Protein AF-S8F1X1-F1 (afdb_monomer)

Organism: Fomitopsis schrenkii (NCBI:txid2126942)

Foldseek 3Di:
DPPLPPPDDVVVQQVLLVLLVQCVVCLVVVVPVSNVVSLVVLLVVFDPDPVVVVVDPLSLALSLLSQCVSCVSVVVVNSNVRSLQSLLPHDPCSLQDWRAHPVRDTGHHDPVSSVVSPVVNVVVVVD

Mean predicted aligned error: 6.81 Å

Structure (mmCIF, N/CA/C/O backbone):
data_AF-S8F1X1-F1
#
_entry.id   AF-S8F1X1-F1
#
loop_
_atom_site.group_PDB
_atom_site.id
_atom_site.type_symbol
_atom_site.label_atom_id
_atom_site.label_alt_id
_atom_site.label_comp_id
_atom_site.label_asym_id
_atom_site.label_entity_id
_atom_site.label_seq_id
_atom_site.pdbx_PDB_ins_code
_atom_site.Cartn_x
_atom_site.Cartn_y
_atom_site.Cartn_z
_atom_site.occupancy
_atom_site.B_iso_or_equiv
_atom_site.auth_seq_id
_atom_site.auth_comp_id
_atom_site.auth_asym_id
_atom_site.auth_atom_id
_atom_site.pdbx_PDB_model_num
ATOM 1 N N . LEU A 1 1 ? 23.943 -7.032 -15.094 1.00 37.34 1 LEU A N 1
ATOM 2 C CA . LEU A 1 1 ? 22.865 -7.663 -14.291 1.00 37.34 1 LEU A CA 1
ATOM 3 C C . LEU A 1 1 ? 23.137 -7.634 -12.772 1.00 37.34 1 LEU A C 1
ATOM 5 O O . LEU A 1 1 ? 22.577 -8.448 -12.061 1.00 37.34 1 LEU A O 1
ATOM 9 N N . TYR A 1 2 ? 23.931 -6.685 -12.244 1.00 30.30 2 TYR A N 1
ATOM 10 C CA . TYR A 1 2 ? 24.326 -6.669 -10.817 1.00 30.30 2 TYR A CA 1
ATOM 11 C C . TYR A 1 2 ? 24.214 -5.292 -10.127 1.00 30.30 2 TYR A C 1
ATOM 13 O O . TYR A 1 2 ? 24.746 -5.107 -9.042 1.00 30.30 2 TYR A O 1
ATOM 21 N N . ALA A 1 3 ? 23.519 -4.317 -10.727 1.00 28.48 3 ALA A N 1
ATOM 22 C CA . ALA A 1 3 ? 23.522 -2.923 -10.253 1.00 28.48 3 ALA A CA 1
ATOM 23 C C . ALA A 1 3 ? 22.160 -2.394 -9.750 1.00 28.48 3 ALA A C 1
ATOM 25 O O . ALA A 1 3 ? 22.011 -1.192 -9.576 1.00 28.48 3 ALA A O 1
ATOM 26 N N . LEU A 1 4 ? 21.169 -3.264 -9.510 1.00 34.66 4 LEU A N 1
ATOM 27 C CA . LEU A 1 4 ? 19.846 -2.870 -8.980 1.00 34.66 4 LEU A CA 1
ATOM 28 C C . LEU A 1 4 ? 19.609 -3.287 -7.515 1.00 34.66 4 LEU A C 1
ATOM 30 O O . LEU A 1 4 ? 18.525 -3.075 -6.993 1.00 34.66 4 LEU A O 1
ATOM 34 N N . TYR A 1 5 ? 20.612 -3.852 -6.834 1.00 37.19 5 TYR A N 1
ATOM 35 C CA . TYR A 1 5 ? 20.458 -4.434 -5.489 1.00 37.19 5 TYR A CA 1
ATOM 36 C C . TYR A 1 5 ? 21.030 -3.580 -4.340 1.00 37.19 5 TYR A C 1
ATOM 38 O O . TYR A 1 5 ? 21.184 -4.079 -3.232 1.00 37.19 5 TYR A O 1
ATOM 46 N N . HIS A 1 6 ? 21.395 -2.314 -4.571 1.00 33.78 6 HIS A N 1
ATOM 47 C CA . HIS A 1 6 ? 22.122 -1.492 -3.583 1.00 33.78 6 HIS A CA 1
ATOM 48 C C . HIS A 1 6 ? 21.308 -0.378 -2.903 1.00 33.78 6 HIS A C 1
ATOM 50 O O . HIS A 1 6 ? 21.867 0.618 -2.457 1.00 33.78 6 HIS A O 1
ATOM 56 N N . SER A 1 7 ? 19.997 -0.560 -2.738 1.00 36.69 7 SER A N 1
ATOM 57 C CA . SER A 1 7 ? 19.208 0.290 -1.827 1.00 36.69 7 SER A CA 1
ATOM 58 C C . SER A 1 7 ? 18.040 -0.438 -1.156 1.00 36.69 7 SER A C 1
ATOM 60 O O . SER A 1 7 ? 17.082 0.202 -0.734 1.00 36.69 7 SER A O 1
ATOM 62 N N . TYR A 1 8 ? 18.077 -1.770 -1.114 1.00 41.19 8 TYR A N 1
ATOM 63 C CA . TYR A 1 8 ? 17.041 -2.576 -0.481 1.00 41.19 8 TYR A CA 1
ATOM 64 C C . TYR A 1 8 ? 17.496 -2.932 0.936 1.00 41.19 8 TYR A C 1
ATOM 66 O O . TYR A 1 8 ? 18.446 -3.699 1.087 1.00 41.19 8 TYR A O 1
ATOM 74 N N . ASP A 1 9 ? 16.857 -2.342 1.950 1.00 48.53 9 ASP A N 1
ATOM 75 C CA . ASP A 1 9 ? 16.992 -2.762 3.347 1.00 48.53 9 ASP A CA 1
ATOM 76 C C . ASP A 1 9 ? 15.877 -3.778 3.667 1.00 48.53 9 ASP A C 1
ATOM 78 O O . ASP A 1 9 ? 14.709 -3.392 3.775 1.00 48.53 9 ASP A O 1
ATOM 82 N N . PRO A 1 10 ? 16.201 -5.073 3.833 1.00 43.38 10 PRO A N 1
ATOM 83 C CA . PRO A 1 10 ? 15.218 -6.093 4.193 1.00 43.38 10 PRO A CA 1
ATOM 84 C C . PRO A 1 10 ? 14.508 -5.822 5.532 1.00 43.38 10 PRO A C 1
ATOM 86 O O . PRO A 1 10 ? 13.404 -6.322 5.752 1.00 43.38 10 PRO A O 1
ATOM 89 N N . GLY A 1 11 ? 15.111 -5.048 6.446 1.00 54.31 11 GLY A N 1
ATOM 90 C CA . GLY A 1 11 ? 14.502 -4.709 7.740 1.00 54.31 11 GLY A CA 1
ATOM 91 C C . GLY A 1 11 ? 13.277 -3.799 7.612 1.00 54.31 11 GLY A C 1
ATOM 92 O O . GLY A 1 11 ? 12.342 -3.863 8.419 1.00 54.31 11 GLY A O 1
ATOM 93 N N . ASP A 1 12 ? 13.250 -2.998 6.556 1.00 64.44 12 ASP A N 1
ATOM 94 C CA . ASP A 1 12 ? 12.153 -2.095 6.242 1.00 64.44 12 ASP A CA 1
ATOM 95 C C . ASP A 1 12 ? 10.966 -2.870 5.615 1.00 64.44 12 ASP A C 1
ATOM 97 O O . ASP A 1 12 ? 9.801 -2.566 5.880 1.00 64.44 12 ASP A O 1
ATOM 101 N N . ASP A 1 13 ? 11.234 -3.973 4.898 1.00 66.62 13 ASP A N 1
ATOM 102 C CA . ASP A 1 13 ? 10.199 -4.851 4.322 1.00 66.62 13 ASP A CA 1
ATOM 103 C C . ASP A 1 13 ? 9.423 -5.602 5.406 1.00 66.62 13 ASP A C 1
ATOM 105 O O . ASP A 1 13 ? 8.194 -5.610 5.401 1.00 66.62 13 ASP A O 1
ATOM 109 N N . VAL A 1 14 ? 10.124 -6.161 6.397 1.00 72.56 14 VAL A N 1
ATOM 110 C CA . VAL A 1 14 ? 9.477 -6.834 7.536 1.00 72.56 14 VAL A CA 1
ATOM 111 C C . VAL A 1 14 ? 8.605 -5.853 8.325 1.00 72.56 14 VAL A C 1
ATOM 113 O O . VAL A 1 14 ? 7.527 -6.212 8.806 1.00 72.56 14 VAL A O 1
ATOM 116 N N . THR A 1 15 ? 9.047 -4.603 8.466 1.00 81.12 15 THR A N 1
ATOM 117 C CA . THR A 1 15 ? 8.278 -3.561 9.159 1.00 81.12 15 THR A CA 1
ATOM 118 C C . THR A 1 15 ? 7.015 -3.197 8.379 1.00 81.12 15 THR A C 1
ATOM 120 O O . THR A 1 15 ? 5.934 -3.116 8.971 1.00 81.12 15 THR A O 1
ATOM 123 N N . HIS A 1 16 ? 7.118 -3.064 7.056 1.00 86.25 16 HIS A N 1
ATOM 124 C CA . HIS A 1 16 ? 5.959 -2.837 6.201 1.00 86.25 16 HIS A CA 1
ATOM 125 C C . HIS A 1 16 ? 4.985 -4.022 6.217 1.00 86.25 16 HIS A C 1
ATOM 127 O O . HIS A 1 16 ? 3.773 -3.818 6.330 1.00 86.25 16 HIS A O 1
ATOM 133 N N . ASP A 1 17 ? 5.467 -5.260 6.139 1.00 89.50 17 ASP A N 1
ATOM 134 C CA . ASP A 1 17 ? 4.606 -6.444 6.191 1.00 89.50 17 ASP A CA 1
ATOM 135 C C . ASP A 1 17 ? 3.801 -6.476 7.491 1.00 89.50 17 ASP A C 1
ATOM 137 O O . ASP A 1 17 ? 2.584 -6.667 7.476 1.00 89.50 17 ASP A O 1
ATOM 141 N N . ARG A 1 18 ? 4.441 -6.170 8.627 1.00 91.31 18 ARG A N 1
ATOM 142 C CA . ARG A 1 18 ? 3.748 -6.052 9.919 1.00 91.31 18 ARG A CA 1
ATOM 143 C C . ARG A 1 18 ? 2.648 -4.993 9.888 1.00 91.31 18 ARG A C 1
ATOM 145 O O . ARG A 1 18 ? 1.571 -5.241 10.433 1.00 91.31 18 ARG A O 1
ATOM 152 N N . LEU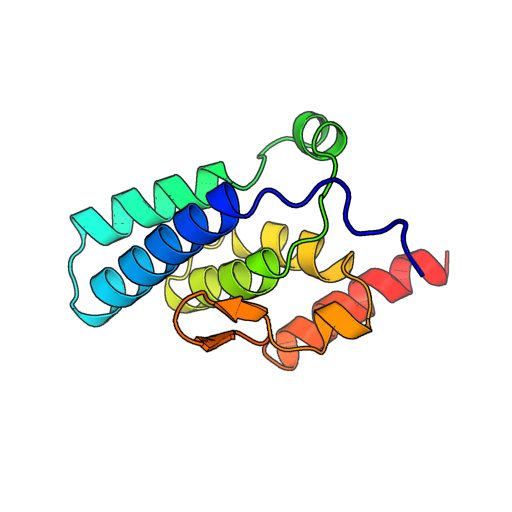 A 1 19 ? 2.886 -3.847 9.247 1.00 92.62 19 LEU A N 1
ATOM 153 C CA . LEU A 1 19 ? 1.869 -2.810 9.066 1.00 92.62 19 LEU A CA 1
ATOM 154 C C . LEU A 1 19 ? 0.706 -3.303 8.187 1.00 92.62 19 LEU A C 1
ATOM 156 O O . LEU A 1 19 ? -0.453 -3.163 8.579 1.00 92.62 19 LEU A O 1
ATOM 160 N N . SER A 1 20 ? 1.003 -3.950 7.055 1.00 94.19 20 SER A N 1
ATOM 161 C CA . SER A 1 20 ? 0.005 -4.546 6.153 1.00 94.19 20 SER A CA 1
ATOM 162 C C . SER A 1 20 ? -0.873 -5.568 6.880 1.00 94.19 20 SER A C 1
ATOM 164 O O . SER A 1 20 ? -2.105 -5.477 6.845 1.00 94.19 20 SER A O 1
ATOM 166 N N . TYR A 1 21 ? -0.264 -6.496 7.624 1.00 95.06 21 TYR A N 1
ATOM 167 C CA . TYR A 1 21 ? -0.996 -7.489 8.410 1.00 95.06 21 TYR A CA 1
ATOM 168 C C . TYR A 1 21 ? -1.858 -6.840 9.490 1.00 95.06 21 TYR A C 1
ATOM 170 O O . TYR A 1 21 ? -3.020 -7.221 9.653 1.00 95.06 21 TYR A O 1
ATOM 178 N N . ARG A 1 22 ? -1.330 -5.834 10.198 1.00 95.69 22 ARG A N 1
ATOM 179 C CA . ARG A 1 22 ? -2.076 -5.097 11.225 1.00 95.69 22 ARG A CA 1
ATOM 180 C C . ARG A 1 22 ? -3.321 -4.432 10.630 1.00 95.69 22 ARG A C 1
ATOM 182 O O . ARG A 1 22 ? -4.400 -4.578 11.203 1.00 95.69 22 ARG A O 1
ATOM 189 N N . ILE A 1 23 ? -3.205 -3.790 9.464 1.00 96.69 23 ILE A N 1
ATOM 190 C CA . ILE A 1 23 ? -4.340 -3.178 8.752 1.00 96.69 23 ILE A CA 1
ATOM 191 C C . ILE A 1 23 ? -5.364 -4.241 8.347 1.00 96.69 23 ILE A C 1
ATOM 193 O O . ILE A 1 23 ? -6.545 -4.110 8.669 1.00 96.69 23 ILE A O 1
ATOM 197 N N . ARG A 1 24 ? -4.927 -5.313 7.676 1.00 96.56 24 ARG A N 1
ATOM 198 C CA . ARG A 1 24 ? -5.821 -6.372 7.175 1.00 96.56 24 ARG A CA 1
ATOM 199 C C . ARG A 1 24 ? -6.579 -7.066 8.305 1.00 96.56 24 ARG A C 1
ATOM 201 O O . ARG A 1 24 ? -7.781 -7.288 8.176 1.00 96.56 24 ARG A O 1
ATOM 208 N N . LEU A 1 25 ? -5.906 -7.379 9.414 1.00 97.31 25 LEU A N 1
ATOM 209 C CA . LEU A 1 25 ? -6.528 -7.996 10.589 1.00 97.31 25 LEU A CA 1
ATOM 210 C C . LEU A 1 25 ? -7.506 -7.037 11.273 1.00 97.31 25 LEU A C 1
ATOM 212 O O . LEU A 1 25 ? -8.650 -7.416 11.519 1.00 97.31 25 LEU A O 1
ATOM 216 N N . ALA A 1 26 ? -7.091 -5.795 11.537 1.00 97.88 26 ALA A N 1
ATOM 217 C CA . ALA A 1 26 ? -7.945 -4.810 12.192 1.00 97.88 26 ALA A CA 1
ATOM 218 C C . ALA A 1 26 ? -9.197 -4.496 11.358 1.00 97.88 26 ALA A C 1
ATOM 220 O O . ALA A 1 26 ? -10.295 -4.447 11.907 1.00 97.88 26 ALA A O 1
ATOM 221 N N . HIS A 1 27 ? -9.054 -4.376 10.034 1.00 97.81 27 HIS A N 1
ATOM 222 C CA . HIS A 1 27 ? -10.176 -4.208 9.112 1.00 97.81 27 HIS A CA 1
ATOM 223 C C . HIS A 1 27 ? -11.100 -5.434 9.102 1.00 97.81 27 HIS A C 1
ATOM 225 O O . HIS A 1 27 ? -12.312 -5.295 9.243 1.00 97.81 27 HIS A O 1
ATOM 231 N N . LYS A 1 28 ? -10.541 -6.648 8.988 1.00 97.56 28 LYS A N 1
ATOM 232 C CA . LYS A 1 28 ? -11.321 -7.896 8.937 1.00 97.56 28 LYS A CA 1
ATOM 233 C C . LYS A 1 28 ? -12.137 -8.142 10.208 1.00 97.56 28 LYS A C 1
ATOM 235 O O . LYS A 1 28 ? -13.251 -8.648 10.115 1.00 97.56 28 LYS A O 1
ATOM 240 N N . TYR A 1 29 ? -11.580 -7.818 11.372 1.00 98.00 29 TYR A N 1
ATOM 241 C CA . TYR A 1 29 ? -12.203 -8.088 12.671 1.00 98.00 29 TYR A CA 1
ATOM 242 C C . TYR A 1 29 ? -12.841 -6.854 13.327 1.00 98.00 29 TYR A C 1
ATOM 244 O O . TYR A 1 29 ? -13.314 -6.949 14.455 1.00 98.00 29 TYR A O 1
ATOM 252 N N . GLY A 1 30 ? -12.880 -5.706 12.643 1.00 96.56 30 GLY A N 1
ATOM 253 C CA . GLY A 1 30 ? -13.562 -4.501 13.129 1.00 96.56 30 GLY A CA 1
ATOM 254 C C . GLY A 1 30 ? -12.890 -3.814 14.325 1.00 96.56 30 GLY A C 1
ATOM 255 O O . GLY A 1 30 ? -13.572 -3.187 15.132 1.00 96.56 30 GLY A O 1
ATOM 256 N N . ILE A 1 31 ? -11.565 -3.914 14.460 1.00 97.75 31 ILE A N 1
ATOM 257 C CA . ILE A 1 31 ? -10.814 -3.308 15.571 1.00 97.75 31 ILE A CA 1
ATOM 258 C C . ILE A 1 31 ? -10.434 -1.864 15.206 1.00 97.75 31 ILE A C 1
ATOM 260 O O . ILE A 1 31 ? -9.354 -1.603 14.671 1.00 97.75 31 ILE A O 1
ATOM 264 N N . ALA A 1 32 ? -11.347 -0.926 15.469 1.00 96.69 32 ALA A N 1
ATOM 265 C CA . ALA A 1 32 ? -11.290 0.445 14.952 1.00 96.69 32 ALA A CA 1
ATOM 266 C C . ALA A 1 32 ? -10.036 1.240 15.362 1.00 96.69 32 ALA A C 1
ATOM 268 O O . ALA A 1 32 ? -9.423 1.875 14.505 1.00 96.69 32 ALA A O 1
ATOM 269 N N . ASP A 1 33 ? -9.624 1.185 16.631 1.00 96.19 33 ASP A N 1
ATOM 270 C CA . ASP A 1 33 ? -8.482 1.973 17.127 1.00 96.19 33 ASP A CA 1
ATOM 271 C C . ASP A 1 33 ? -7.171 1.538 16.466 1.00 96.19 33 ASP A C 1
ATOM 273 O O . ASP A 1 33 ? -6.413 2.356 15.942 1.00 96.19 33 ASP A O 1
ATOM 277 N N . ILE A 1 34 ? -6.958 0.219 16.386 1.00 95.94 34 ILE A N 1
ATOM 278 C CA . ILE A 1 34 ? -5.795 -0.365 15.717 1.00 95.94 34 ILE A CA 1
ATOM 279 C C . ILE A 1 34 ? -5.802 0.005 14.235 1.00 95.94 34 ILE A C 1
ATOM 281 O O . ILE A 1 34 ? -4.749 0.367 13.707 1.00 95.94 34 ILE A O 1
ATOM 285 N N . LEU A 1 35 ? -6.958 -0.080 13.569 1.00 96.50 35 LEU A N 1
ATOM 286 C CA . LEU A 1 35 ? -7.082 0.264 12.156 1.00 96.50 35 LEU A CA 1
ATOM 287 C C . LEU A 1 35 ? -6.742 1.738 11.914 1.00 96.50 35 LEU A C 1
ATOM 289 O O . LEU A 1 35 ? -5.944 2.034 11.028 1.00 96.50 35 LEU A O 1
ATOM 293 N N . LYS A 1 36 ? -7.289 2.644 12.729 1.00 95.25 36 LYS A N 1
ATOM 294 C CA . LYS A 1 36 ? -7.044 4.086 12.633 1.00 95.25 36 LYS A CA 1
ATOM 295 C C . LYS A 1 36 ? -5.561 4.418 12.775 1.00 95.25 36 LYS A C 1
ATOM 297 O O . LYS A 1 36 ? -5.010 5.083 11.904 1.00 95.25 36 LYS A O 1
ATOM 302 N N . GLU A 1 37 ? -4.912 3.924 13.826 1.00 94.81 37 GLU A N 1
ATOM 303 C CA . GLU A 1 37 ? -3.474 4.135 14.041 1.00 94.81 37 GLU A CA 1
ATOM 304 C C . GLU A 1 37 ? -2.627 3.571 12.892 1.00 94.81 37 GLU A C 1
ATOM 306 O O . GLU A 1 37 ? -1.621 4.158 12.500 1.00 94.81 37 GLU A O 1
ATOM 311 N N . SER A 1 38 ? -3.036 2.433 12.326 1.00 94.44 38 SER A N 1
ATOM 312 C CA . SER A 1 38 ? -2.289 1.798 11.234 1.00 94.44 38 SER A CA 1
ATOM 313 C C . SER A 1 38 ? -2.450 2.551 9.915 1.00 94.44 38 SER A C 1
ATOM 315 O O . SER A 1 38 ? -1.490 2.674 9.165 1.00 94.44 38 SER A O 1
ATOM 317 N N . ILE A 1 39 ? -3.644 3.082 9.633 1.00 93.81 39 ILE A N 1
ATOM 318 C CA . ILE A 1 39 ? -3.871 3.952 8.471 1.00 93.81 39 ILE A CA 1
ATOM 319 C C . ILE A 1 39 ? -3.055 5.238 8.613 1.00 93.81 39 ILE A C 1
ATOM 321 O O . ILE A 1 39 ? -2.419 5.644 7.649 1.00 93.81 39 ILE A O 1
ATOM 325 N N . GLN A 1 40 ? -3.005 5.833 9.808 1.00 91.31 40 GLN A N 1
ATOM 326 C CA . GLN A 1 40 ? -2.158 7.003 10.062 1.00 91.31 40 GLN A CA 1
ATOM 327 C C . GLN A 1 40 ? -0.681 6.691 9.805 1.00 91.31 40 GLN A C 1
ATOM 329 O O . GLN A 1 40 ? -0.000 7.471 9.149 1.00 91.31 40 GLN A O 1
ATOM 334 N N . ALA A 1 41 ? -0.188 5.536 10.261 1.00 90.69 41 ALA A N 1
ATOM 335 C CA . ALA A 1 41 ? 1.175 5.106 9.957 1.00 90.69 41 ALA A CA 1
ATOM 336 C C . ALA A 1 41 ? 1.398 4.934 8.443 1.00 90.69 41 ALA A C 1
ATOM 338 O O . ALA A 1 41 ? 2.394 5.426 7.920 1.00 90.69 41 ALA A O 1
ATOM 339 N N . LEU A 1 42 ? 0.453 4.321 7.723 1.00 90.06 42 LEU A N 1
ATOM 340 C CA . LEU A 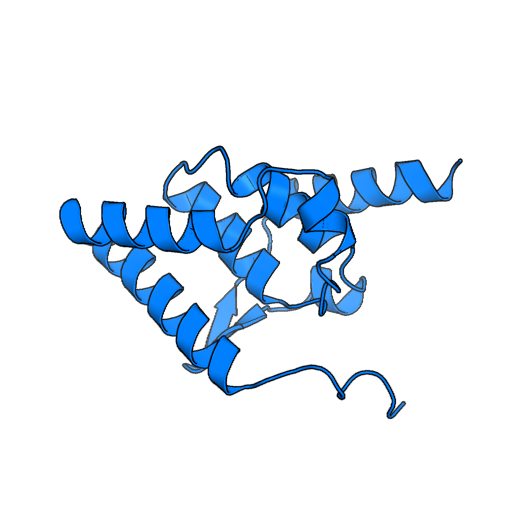1 42 ? 0.522 4.176 6.266 1.00 90.06 42 LEU A CA 1
ATOM 341 C C . LEU A 1 42 ? 0.551 5.534 5.544 1.00 90.06 42 LEU A C 1
ATOM 343 O O . LEU A 1 42 ? 1.293 5.709 4.584 1.00 90.06 42 LEU A O 1
ATOM 347 N N . GLU A 1 43 ? -0.218 6.516 6.015 1.00 88.06 43 GLU A N 1
ATOM 348 C CA . GLU A 1 43 ? -0.209 7.877 5.468 1.00 88.06 43 GLU A CA 1
ATOM 349 C C . GLU A 1 43 ? 1.160 8.554 5.623 1.00 88.06 43 GLU A C 1
ATOM 351 O O . GLU A 1 43 ? 1.580 9.267 4.716 1.00 88.06 43 GLU A O 1
ATOM 356 N N . THR A 1 44 ? 1.902 8.286 6.707 1.00 85.81 44 THR A N 1
ATOM 357 C CA . THR A 1 44 ? 3.257 8.849 6.887 1.00 85.81 44 THR A CA 1
ATOM 358 C C . THR A 1 44 ? 4.290 8.317 5.893 1.00 85.81 44 THR A C 1
ATOM 360 O O . THR A 1 44 ? 5.319 8.960 5.690 1.00 85.81 44 THR A O 1
ATOM 363 N N . CYS A 1 45 ? 4.021 7.183 5.237 1.00 83.06 45 CYS A N 1
ATOM 364 C CA . CYS A 1 45 ? 4.879 6.648 4.178 1.00 83.06 45 CYS A CA 1
ATOM 365 C C . CYS A 1 45 ? 4.815 7.484 2.890 1.00 83.06 45 CYS A C 1
ATOM 367 O O . CYS A 1 45 ? 5.686 7.352 2.029 1.00 83.06 45 CYS A O 1
ATOM 369 N N . TYR A 1 46 ? 3.803 8.346 2.751 1.00 84.06 46 TYR A N 1
ATOM 370 C CA . TYR A 1 46 ? 3.557 9.126 1.547 1.00 84.06 46 TYR A CA 1
ATOM 371 C C . TYR A 1 46 ? 3.713 10.624 1.813 1.00 84.06 46 TYR A C 1
ATOM 373 O O . TYR A 1 46 ? 2.982 11.194 2.624 1.00 84.06 46 TYR A O 1
ATOM 381 N N . PRO A 1 47 ? 4.629 11.306 1.106 1.00 81.38 47 PRO A N 1
ATOM 382 C CA . PRO A 1 47 ? 4.792 12.737 1.278 1.00 81.38 47 PRO A CA 1
ATOM 383 C C . PRO A 1 47 ? 3.570 13.533 0.853 1.00 81.38 47 PRO A C 1
ATOM 385 O O . PRO A 1 47 ? 2.873 13.200 -0.110 1.00 81.38 47 PRO A O 1
ATOM 388 N N . THR A 1 48 ? 3.379 14.667 1.517 1.00 82.56 48 THR A N 1
ATOM 389 C CA . THR A 1 48 ? 2.271 15.586 1.229 1.00 82.56 48 THR A CA 1
ATOM 390 C C . THR A 1 48 ? 2.706 16.778 0.380 1.00 82.56 48 THR A C 1
ATOM 392 O O . THR A 1 48 ? 1.858 17.483 -0.166 1.00 82.56 48 THR A O 1
ATOM 395 N N . SER A 1 49 ? 4.016 16.989 0.200 1.00 84.69 49 SER A N 1
ATOM 396 C CA . SER A 1 49 ? 4.560 18.080 -0.610 1.00 84.69 49 SER A CA 1
ATOM 397 C C . SER A 1 49 ? 5.459 17.594 -1.748 1.00 84.69 49 SER A C 1
ATOM 399 O O . SER A 1 49 ? 6.233 16.647 -1.611 1.00 84.69 49 SER A O 1
ATOM 401 N N . LEU A 1 50 ? 5.416 18.296 -2.885 1.00 79.88 50 LEU A N 1
ATOM 402 C CA . LEU A 1 50 ? 6.256 17.983 -4.049 1.00 79.88 50 LEU A CA 1
ATOM 403 C C . LEU A 1 50 ? 7.761 18.040 -3.725 1.00 79.88 50 LEU A C 1
ATOM 405 O O . LEU A 1 50 ? 8.558 17.298 -4.290 1.00 79.88 50 LEU A O 1
ATOM 409 N N . VAL A 1 51 ? 8.155 18.918 -2.801 1.00 84.75 51 VAL A N 1
ATOM 410 C CA . VAL A 1 51 ? 9.552 19.057 -2.372 1.00 84.75 51 VAL A CA 1
ATOM 411 C C . VAL A 1 51 ? 10.034 17.796 -1.655 1.00 84.75 51 VAL A C 1
ATOM 413 O O . VAL A 1 51 ? 11.150 17.350 -1.903 1.00 84.75 51 VAL A O 1
ATOM 416 N N . GLU A 1 52 ? 9.209 17.207 -0.790 1.00 81.44 52 GLU A N 1
ATOM 417 C CA . GLU A 1 52 ? 9.523 15.936 -0.130 1.00 81.44 52 GLU A CA 1
ATOM 418 C C . GLU A 1 52 ? 9.537 14.776 -1.129 1.00 81.44 52 GLU A C 1
ATOM 420 O O . GLU A 1 52 ? 10.451 13.954 -1.087 1.00 81.44 52 GLU A O 1
ATOM 425 N N . TRP A 1 53 ? 8.600 14.761 -2.083 1.00 79.62 53 TRP A N 1
ATOM 426 C CA . TRP A 1 53 ? 8.587 13.787 -3.178 1.00 79.62 53 TRP A CA 1
ATOM 427 C C . TRP A 1 53 ? 9.880 13.792 -3.995 1.00 79.62 53 TRP A C 1
ATOM 429 O O . TRP A 1 53 ? 10.403 12.729 -4.304 1.00 79.62 53 TRP A O 1
ATOM 439 N N . ASN A 1 54 ? 10.430 14.968 -4.301 1.00 78.19 54 ASN A N 1
ATOM 440 C CA . ASN A 1 54 ? 11.688 15.086 -5.045 1.00 78.19 54 ASN A CA 1
ATOM 441 C C . ASN A 1 54 ? 12.923 14.667 -4.231 1.00 78.19 54 ASN A C 1
ATOM 443 O O . ASN A 1 54 ? 13.976 14.404 -4.807 1.00 78.19 54 ASN A O 1
ATOM 447 N N . ARG A 1 55 ? 12.827 14.667 -2.895 1.00 73.81 55 ARG A N 1
ATOM 448 C CA . ARG A 1 55 ? 13.914 14.254 -1.992 1.00 73.81 55 ARG A CA 1
ATOM 449 C C . ARG A 1 55 ? 13.906 12.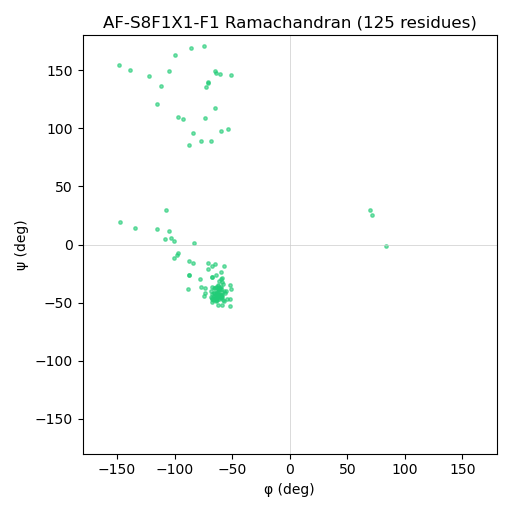759 -1.718 1.00 73.81 55 ARG A C 1
ATOM 451 O O . ARG A 1 55 ? 14.955 12.205 -1.397 1.00 73.81 55 ARG A O 1
ATOM 458 N N . LEU A 1 56 ? 12.747 12.117 -1.824 1.00 68.00 56 LEU A N 1
ATOM 459 C CA . LEU A 1 56 ? 12.675 10.669 -1.834 1.00 68.00 56 LEU A CA 1
ATOM 460 C C . LEU A 1 56 ? 13.384 10.168 -3.081 1.00 68.00 56 LEU A C 1
ATOM 462 O O . LEU A 1 56 ? 12.976 10.451 -4.201 1.00 68.00 56 LEU A O 1
ATOM 466 N N . ASN A 1 57 ? 14.448 9.403 -2.874 1.00 58.72 57 ASN A N 1
ATOM 467 C CA . ASN A 1 57 ? 14.897 8.477 -3.892 1.00 58.72 57 ASN A CA 1
ATOM 468 C C . ASN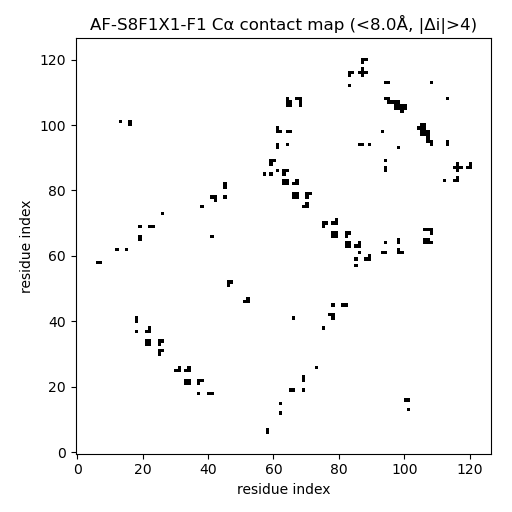 A 1 57 ? 13.872 7.338 -3.875 1.00 58.72 57 ASN A C 1
ATOM 470 O O . ASN A 1 57 ? 13.825 6.627 -2.865 1.00 58.72 57 ASN A O 1
ATOM 474 N N . PRO A 1 58 ? 12.998 7.189 -4.889 1.00 56.47 58 PRO A N 1
ATOM 475 C CA . PRO A 1 58 ? 12.069 6.080 -4.915 1.00 56.47 58 PRO A CA 1
ATOM 476 C C . PRO A 1 58 ? 12.906 4.823 -5.136 1.00 56.47 58 PRO A C 1
ATOM 478 O O . PRO A 1 58 ? 13.163 4.414 -6.265 1.00 56.47 58 PRO A O 1
ATOM 481 N N . ALA A 1 59 ? 13.375 4.207 -4.052 1.00 55.09 59 ALA A N 1
ATOM 482 C CA . ALA A 1 59 ? 13.778 2.820 -4.092 1.00 55.09 59 ALA A CA 1
ATOM 483 C C . ALA A 1 59 ? 12.516 2.063 -4.513 1.00 55.09 59 ALA A C 1
ATOM 485 O O . ALA A 1 59 ? 11.594 1.890 -3.720 1.00 55.09 59 ALA A O 1
ATOM 486 N N . TYR A 1 60 ? 12.425 1.760 -5.810 1.00 60.69 60 TYR A N 1
ATOM 487 C CA . TYR A 1 60 ? 11.277 1.140 -6.456 1.00 60.69 60 TYR A CA 1
ATOM 488 C C . TYR A 1 60 ? 10.926 -0.144 -5.724 1.00 60.69 60 TYR A C 1
ATOM 490 O O . TYR A 1 60 ? 11.570 -1.174 -5.912 1.00 60.69 60 TYR A O 1
ATOM 498 N N . THR A 1 61 ? 9.924 -0.065 -4.862 1.00 75.06 61 THR A N 1
ATOM 499 C CA . THR A 1 61 ? 9.554 -1.177 -4.006 1.00 75.06 61 THR A CA 1
ATOM 500 C C . THR A 1 61 ? 8.194 -1.715 -4.412 1.00 75.06 61 THR A C 1
ATOM 502 O O . THR A 1 61 ? 7.242 -0.973 -4.668 1.00 75.06 61 THR A O 1
ATOM 505 N N . THR A 1 62 ? 8.107 -3.041 -4.455 1.00 82.44 62 THR A N 1
ATOM 506 C CA . THR A 1 62 ? 6.863 -3.796 -4.623 1.00 82.44 62 THR A CA 1
ATOM 507 C C . THR A 1 62 ? 5.837 -3.465 -3.540 1.00 82.44 62 THR A C 1
ATOM 509 O O . THR A 1 62 ? 4.649 -3.661 -3.765 1.00 82.44 62 THR A O 1
ATOM 512 N N . ARG A 1 63 ? 6.254 -2.873 -2.414 1.00 86.44 63 ARG A N 1
ATOM 513 C CA . ARG A 1 63 ? 5.381 -2.343 -1.355 1.00 86.44 63 ARG A CA 1
ATOM 514 C C . ARG A 1 63 ? 4.300 -1.388 -1.854 1.00 86.44 63 ARG A C 1
ATOM 516 O O . ARG A 1 63 ? 3.176 -1.441 -1.372 1.00 86.44 63 ARG A O 1
ATOM 523 N N . ALA A 1 64 ? 4.583 -0.578 -2.875 1.00 91.25 64 ALA A N 1
ATOM 524 C CA . ALA A 1 64 ? 3.572 0.323 -3.426 1.00 91.25 64 ALA A CA 1
ATOM 525 C C . ALA A 1 64 ? 2.344 -0.441 -3.966 1.00 91.25 64 ALA A C 1
ATOM 527 O O . ALA A 1 64 ? 1.228 0.075 -3.921 1.00 91.25 64 ALA A O 1
ATOM 528 N N . ILE A 1 65 ? 2.526 -1.685 -4.435 1.00 94.50 65 ILE A N 1
ATOM 529 C CA . ILE A 1 65 ? 1.428 -2.566 -4.864 1.00 94.50 65 ILE A CA 1
ATOM 530 C C . ILE A 1 65 ? 0.563 -2.948 -3.658 1.00 94.50 65 ILE A C 1
ATOM 532 O O . ILE A 1 65 ? -0.663 -2.814 -3.712 1.00 94.50 65 ILE A O 1
ATOM 536 N N . THR A 1 66 ? 1.203 -3.365 -2.563 1.00 94.69 66 THR A N 1
ATOM 537 C CA . THR A 1 66 ? 0.557 -3.645 -1.273 1.00 94.69 66 THR A CA 1
ATOM 538 C C . THR A 1 66 ? -0.248 -2.438 -0.799 1.00 94.69 66 THR A C 1
ATOM 540 O O . THR A 1 66 ? -1.421 -2.570 -0.460 1.00 94.69 66 THR A O 1
ATOM 543 N N . ASP A 1 67 ? 0.327 -1.240 -0.856 1.00 94.31 67 ASP A N 1
ATOM 544 C CA . ASP A 1 67 ? -0.316 -0.014 -0.378 1.00 94.31 67 ASP A CA 1
ATOM 545 C C . ASP A 1 67 ? -1.525 0.406 -1.207 1.00 94.31 67 ASP A C 1
ATOM 547 O O . ASP A 1 67 ? -2.526 0.858 -0.646 1.00 94.31 67 ASP A O 1
ATOM 551 N N . VAL A 1 68 ? -1.492 0.211 -2.530 1.00 95.75 68 VAL A N 1
ATOM 552 C CA . VAL A 1 68 ? -2.685 0.392 -3.372 1.00 95.75 68 VAL A CA 1
ATOM 553 C C . VAL A 1 68 ? -3.800 -0.546 -2.913 1.00 95.75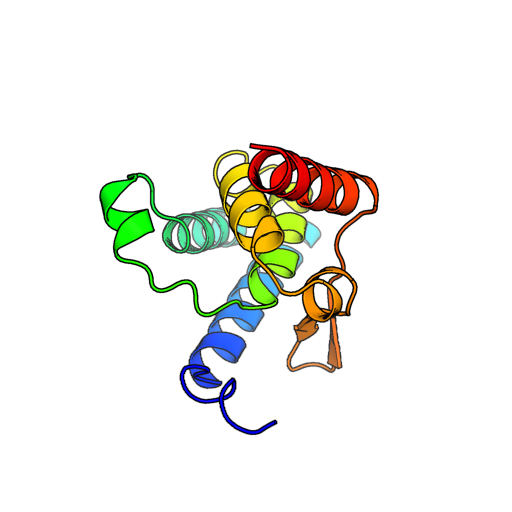 68 VAL A C 1
ATOM 555 O O . VAL A 1 68 ? -4.947 -0.112 -2.765 1.00 95.75 68 VAL A O 1
ATOM 558 N N . ASN A 1 69 ? -3.477 -1.815 -2.652 1.00 96.38 69 ASN A N 1
ATOM 559 C CA . ASN A 1 69 ? -4.452 -2.804 -2.201 1.00 96.38 69 ASN A CA 1
ATOM 560 C C . ASN A 1 69 ? -5.005 -2.467 -0.808 1.00 96.38 69 ASN A C 1
ATOM 562 O O . ASN A 1 69 ? -6.217 -2.549 -0.600 1.00 96.38 69 ASN A O 1
ATOM 566 N N . LEU A 1 70 ? -4.156 -2.022 0.121 1.00 96.12 70 LEU A N 1
ATOM 567 C CA . LEU A 1 70 ? -4.574 -1.571 1.449 1.00 96.12 70 LEU A CA 1
ATOM 568 C C . LEU A 1 70 ? -5.474 -0.335 1.358 1.00 96.12 70 LEU A C 1
ATOM 570 O O . LEU A 1 70 ? -6.563 -0.343 1.922 1.00 96.12 70 LEU A O 1
ATOM 574 N N . ALA A 1 71 ? -5.089 0.679 0.582 1.00 95.81 71 ALA A N 1
ATOM 575 C CA . ALA A 1 71 ? -5.883 1.892 0.406 1.00 95.81 71 ALA A CA 1
ATOM 576 C C . ALA A 1 71 ? -7.251 1.611 -0.237 1.00 95.81 71 ALA A C 1
ATOM 578 O O . ALA A 1 71 ? -8.250 2.240 0.119 1.00 95.81 71 ALA A O 1
ATOM 579 N N . ARG A 1 72 ? -7.323 0.645 -1.163 1.00 96.00 72 ARG A N 1
ATOM 580 C CA . ARG A 1 72 ? -8.588 0.144 -1.726 1.00 96.00 72 ARG A CA 1
ATOM 581 C C . ARG A 1 72 ? -9.435 -0.566 -0.673 1.00 96.00 72 ARG A C 1
ATOM 583 O O . ARG A 1 72 ? -10.639 -0.330 -0.631 1.00 96.00 72 ARG A O 1
ATOM 590 N N . LEU A 1 73 ? -8.814 -1.416 0.145 1.00 96.50 73 LEU A N 1
ATOM 591 C CA . LEU A 1 73 ? -9.484 -2.183 1.194 1.00 96.50 73 LEU A CA 1
ATOM 592 C C . LEU A 1 73 ? -10.103 -1.269 2.256 1.00 96.50 73 LEU A C 1
ATOM 594 O O . LEU A 1 73 ? -11.229 -1.508 2.673 1.00 96.50 73 LEU A O 1
ATOM 598 N N . THR A 1 74 ? -9.384 -0.225 2.673 1.00 95.38 74 THR A N 1
ATOM 599 C CA . THR A 1 74 ? -9.783 0.655 3.783 1.00 95.38 74 THR A CA 1
ATOM 600 C C . THR A 1 74 ? -10.465 1.949 3.346 1.00 95.38 74 THR A C 1
ATOM 602 O O . THR A 1 74 ? -10.965 2.687 4.190 1.00 95.38 74 THR A O 1
ATOM 60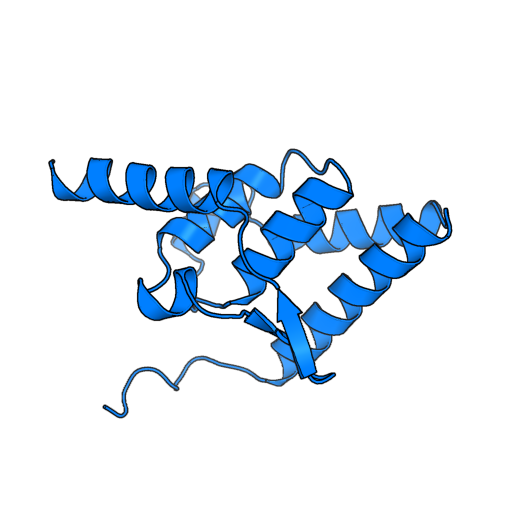5 N N . GLY A 1 75 ? -10.477 2.262 2.048 1.00 91.94 75 GLY A N 1
ATOM 606 C CA . GLY A 1 75 ? -10.997 3.533 1.541 1.00 91.94 75 GLY A CA 1
ATOM 607 C C . GLY A 1 75 ? -10.102 4.740 1.855 1.00 91.94 75 GLY A C 1
ATOM 608 O O . GLY A 1 75 ? -10.596 5.866 1.918 1.00 91.94 75 GLY A O 1
ATOM 609 N N . THR A 1 76 ? -8.794 4.539 2.044 1.00 86.88 76 THR A N 1
ATOM 610 C CA . THR A 1 76 ? -7.845 5.615 2.384 1.00 86.88 76 THR A CA 1
ATOM 611 C C . THR A 1 76 ? -7.494 6.451 1.146 1.00 86.88 76 THR A C 1
ATOM 613 O O . THR A 1 76 ? -6.540 6.175 0.415 1.00 86.88 76 THR A O 1
ATOM 616 N N . GLY A 1 77 ? -8.293 7.493 0.898 1.00 77.06 77 GLY A N 1
ATOM 617 C CA . GLY A 1 77 ? -8.249 8.288 -0.334 1.00 77.06 77 GLY A CA 1
ATOM 618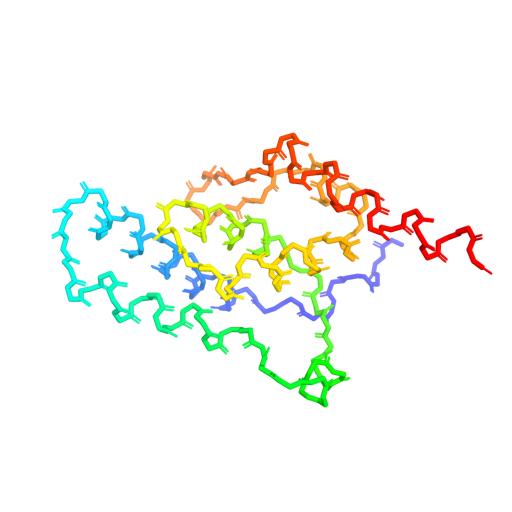 C C . GLY A 1 77 ? -6.956 9.072 -0.587 1.00 77.06 77 GLY A C 1
ATOM 619 O O . GLY A 1 77 ? -6.642 9.320 -1.747 1.00 77.06 77 GLY A O 1
ATOM 620 N N . ALA A 1 78 ? -6.197 9.437 0.452 1.00 80.56 78 ALA A N 1
ATOM 621 C CA . ALA A 1 78 ? -4.936 10.173 0.303 1.00 80.56 78 ALA A CA 1
ATOM 622 C C . ALA A 1 78 ? -3.774 9.275 -0.164 1.00 80.56 78 ALA A C 1
ATOM 624 O O . ALA A 1 78 ? -2.961 9.692 -0.989 1.00 80.56 78 ALA A O 1
ATOM 625 N N . VAL A 1 79 ? -3.737 8.024 0.308 1.00 89.62 79 VAL A N 1
ATOM 626 C CA . VAL A 1 79 ? -2.679 7.049 -0.009 1.00 89.62 79 VAL A CA 1
ATOM 627 C C . VAL A 1 79 ? -2.815 6.527 -1.435 1.00 89.62 79 VAL A C 1
ATOM 629 O O . VAL A 1 79 ? -1.832 6.427 -2.162 1.00 89.62 79 VAL A O 1
ATOM 632 N N . LEU A 1 80 ? -4.042 6.236 -1.870 1.00 93.31 80 LEU A N 1
ATOM 633 C CA . LEU A 1 80 ? -4.299 5.611 -3.166 1.00 93.31 80 LEU A CA 1
ATOM 634 C C . LEU A 1 80 ? -3.643 6.321 -4.375 1.00 93.31 80 LEU A C 1
ATOM 636 O O . LEU A 1 80 ? -2.976 5.639 -5.157 1.00 93.31 80 LEU A O 1
ATOM 640 N N . PRO A 1 81 ? -3.817 7.640 -4.598 1.00 91.56 81 PRO A N 1
ATOM 641 C CA . PRO A 1 81 ? -3.204 8.309 -5.744 1.00 91.56 81 PRO A CA 1
ATOM 642 C C . PRO A 1 81 ? -1.673 8.317 -5.658 1.00 91.56 81 PRO A C 1
ATOM 644 O O . PRO A 1 81 ? -1.010 8.129 -6.678 1.00 91.56 81 PRO A O 1
ATOM 647 N N . ALA A 1 82 ? -1.118 8.484 -4.457 1.00 88.94 82 ALA A N 1
ATOM 648 C CA . ALA A 1 82 ? 0.318 8.494 -4.219 1.00 88.94 82 ALA A CA 1
ATOM 649 C C . ALA A 1 82 ? 0.953 7.116 -4.475 1.00 88.94 82 ALA A C 1
ATOM 651 O O . ALA A 1 82 ? 1.924 7.005 -5.225 1.00 88.94 82 ALA A O 1
ATOM 652 N N . ALA A 1 83 ? 0.351 6.050 -3.949 1.00 91.31 83 ALA A N 1
ATOM 653 C CA . ALA A 1 83 ? 0.791 4.676 -4.165 1.00 91.31 83 ALA A CA 1
ATOM 654 C C . ALA A 1 83 ? 0.695 4.267 -5.647 1.00 91.31 83 ALA A C 1
ATOM 656 O O . ALA A 1 83 ? 1.622 3.666 -6.193 1.00 91.31 83 ALA A O 1
ATOM 657 N N . LEU A 1 84 ? -0.378 4.663 -6.349 1.00 92.75 84 LEU A N 1
ATOM 658 C CA . LEU A 1 84 ? -0.517 4.439 -7.796 1.00 92.75 84 LEU A CA 1
ATOM 659 C C . LEU A 1 84 ? 0.546 5.184 -8.612 1.00 92.75 84 LEU A C 1
ATOM 661 O O . LEU A 1 84 ? 1.015 4.660 -9.628 1.00 92.75 84 LEU A O 1
ATOM 665 N N . TYR A 1 85 ? 0.927 6.389 -8.185 1.00 89.50 85 TYR A N 1
ATOM 666 C CA . TYR A 1 85 ? 2.010 7.141 -8.810 1.00 89.50 85 TYR A CA 1
ATOM 667 C C . TYR A 1 85 ? 3.351 6.416 -8.658 1.00 89.50 85 TYR A C 1
ATOM 669 O O . TYR A 1 85 ? 4.049 6.241 -9.658 1.00 89.50 85 TYR A O 1
ATOM 677 N N . VAL A 1 86 ? 3.677 5.909 -7.465 1.00 89.06 86 VAL A N 1
ATOM 678 C CA . VAL A 1 86 ? 4.886 5.092 -7.250 1.00 89.06 86 VAL A CA 1
ATOM 679 C C . VAL A 1 86 ? 4.835 3.812 -8.088 1.00 89.06 86 VAL A C 1
ATOM 681 O O . VAL A 1 86 ? 5.787 3.518 -8.808 1.00 89.06 86 VAL A O 1
ATOM 684 N N . CYS A 1 87 ? 3.696 3.108 -8.104 1.00 91.88 87 CYS A N 1
ATOM 685 C CA . CYS A 1 87 ? 3.495 1.930 -8.953 1.00 91.88 87 CYS A CA 1
ATOM 686 C C . CYS A 1 87 ? 3.745 2.232 -10.436 1.00 91.88 87 CYS A C 1
ATOM 688 O O . CYS A 1 87 ? 4.349 1.432 -11.145 1.00 91.88 87 CYS A O 1
ATOM 690 N N . SER A 1 88 ? 3.316 3.401 -10.924 1.00 91.50 88 SER A N 1
ATOM 691 C CA . SER A 1 88 ? 3.522 3.792 -12.323 1.00 91.50 88 SER A CA 1
ATOM 692 C C . SER A 1 88 ? 4.993 3.980 -12.703 1.00 91.50 88 SER A C 1
ATOM 694 O O . SER A 1 88 ? 5.311 3.957 -13.887 1.00 91.50 88 SER A O 1
ATOM 696 N N . GLN A 1 89 ? 5.890 4.119 -11.729 1.00 87.06 89 GLN A N 1
ATOM 697 C CA . GLN A 1 89 ? 7.325 4.254 -11.969 1.00 87.06 89 GLN A CA 1
ATOM 698 C C . GLN A 1 89 ? 8.085 2.926 -11.834 1.00 87.06 89 GLN A C 1
ATOM 700 O O . GLN A 1 89 ? 9.266 2.869 -12.165 1.00 87.06 89 GLN A O 1
ATOM 705 N N . LEU A 1 90 ? 7.427 1.849 -11.385 1.00 87.94 90 LEU A N 1
ATOM 706 C CA . LEU A 1 90 ? 8.054 0.532 -11.282 1.00 87.94 90 LEU A CA 1
ATOM 707 C C . LEU A 1 90 ? 8.451 -0.009 -12.673 1.00 87.94 90 LEU A C 1
ATOM 709 O O . LEU A 1 90 ? 7.731 0.220 -13.660 1.00 87.94 90 LEU A O 1
ATOM 713 N N . PRO A 1 91 ? 9.547 -0.793 -12.764 1.00 88.81 91 PRO A N 1
ATOM 714 C CA . PRO A 1 91 ? 9.836 -1.602 -13.947 1.00 88.81 91 PRO A CA 1
ATOM 715 C C . PRO A 1 91 ? 8.622 -2.453 -14.341 1.00 88.81 91 PRO A C 1
ATOM 717 O O . PRO A 1 91 ? 7.865 -2.897 -13.477 1.00 88.81 91 PRO A O 1
ATOM 720 N N . VAL A 1 92 ? 8.414 -2.681 -15.643 1.00 89.12 92 VAL A N 1
ATOM 721 C CA . VAL A 1 92 ? 7.215 -3.384 -16.153 1.00 89.12 92 VAL A CA 1
ATOM 722 C C . VAL A 1 92 ? 7.090 -4.773 -15.534 1.00 89.12 92 VAL A C 1
ATOM 724 O O . VAL A 1 92 ? 6.000 -5.192 -15.163 1.00 89.12 92 VAL A O 1
ATOM 727 N N . GLU A 1 93 ? 8.213 -5.463 -15.391 1.00 89.00 93 GLU A N 1
ATOM 728 C CA . GLU A 1 93 ? 8.311 -6.818 -14.864 1.00 89.00 93 GLU A CA 1
ATOM 729 C C . GLU A 1 93 ? 7.905 -6.866 -13.388 1.00 89.00 93 GLU A C 1
ATOM 731 O O . GLU A 1 93 ? 7.237 -7.803 -12.961 1.00 89.00 93 GLU A O 1
ATOM 736 N N . VAL A 1 94 ? 8.259 -5.826 -12.628 1.00 89.69 94 VAL A N 1
ATOM 737 C CA . VAL A 1 94 ? 7.886 -5.678 -11.215 1.00 89.69 94 VAL A CA 1
ATOM 738 C C . VAL A 1 94 ? 6.411 -5.302 -11.090 1.00 89.69 94 VAL A C 1
ATOM 740 O O . VAL A 1 94 ? 5.697 -5.890 -10.289 1.00 89.69 94 VAL A O 1
ATOM 743 N N . LEU A 1 95 ? 5.935 -4.364 -11.914 1.00 91.69 95 LEU A N 1
ATOM 744 C CA . LEU A 1 95 ? 4.543 -3.906 -11.911 1.00 91.69 95 LEU A CA 1
ATOM 745 C C . LEU A 1 95 ? 3.549 -5.031 -12.238 1.00 91.69 95 LEU A C 1
ATOM 747 O O . LEU A 1 95 ? 2.442 -5.054 -11.702 1.00 91.69 95 LEU A O 1
ATOM 751 N N . LEU A 1 96 ? 3.924 -5.927 -13.155 1.00 91.75 96 LEU A N 1
ATOM 752 C CA . LEU A 1 96 ? 3.111 -7.074 -13.567 1.00 91.75 96 LEU A CA 1
ATOM 753 C C . LEU A 1 96 ? 3.334 -8.316 -12.691 1.00 91.75 96 LEU A C 1
ATOM 755 O O . LEU A 1 96 ? 2.557 -9.268 -12.787 1.00 91.75 96 LEU A O 1
ATOM 759 N N . GLY A 1 97 ? 4.399 -8.328 -11.890 1.00 88.50 97 GLY A N 1
ATOM 760 C CA . GLY A 1 97 ? 4.781 -9.444 -11.036 1.00 88.50 97 GLY A CA 1
ATOM 761 C C . GLY A 1 97 ? 4.087 -9.436 -9.669 1.00 88.50 97 GLY A C 1
ATOM 762 O O . GLY A 1 97 ? 3.440 -8.456 -9.293 1.00 88.50 97 GLY A O 1
ATOM 763 N N . PRO A 1 98 ? 4.212 -10.536 -8.906 1.00 89.44 98 PRO A N 1
ATOM 764 C CA . PRO A 1 98 ? 3.729 -10.595 -7.533 1.00 89.44 98 PRO A CA 1
ATOM 765 C C . PRO A 1 98 ? 4.622 -9.766 -6.595 1.00 89.44 98 PRO A C 1
ATOM 767 O O . PRO A 1 98 ? 5.848 -9.881 -6.622 1.00 89.44 98 PRO A O 1
ATOM 770 N N . ALA A 1 99 ? 4.001 -8.984 -5.715 1.00 90.50 99 ALA A N 1
ATOM 771 C CA . ALA A 1 99 ? 4.647 -8.371 -4.562 1.00 90.50 99 ALA A CA 1
ATOM 772 C C . ALA A 1 99 ? 4.663 -9.382 -3.409 1.00 90.50 99 ALA A C 1
ATOM 774 O O . ALA A 1 99 ? 3.660 -9.551 -2.723 1.00 90.50 99 ALA A O 1
ATOM 775 N N . LEU A 1 100 ? 5.775 -10.101 -3.251 1.00 89.19 100 LEU A N 1
ATOM 776 C CA . LEU A 1 100 ? 5.923 -11.139 -2.228 1.00 89.19 100 LEU A CA 1
ATOM 777 C C . LEU A 1 100 ? 6.013 -10.535 -0.822 1.00 89.19 100 LEU A C 1
ATOM 779 O O . LEU A 1 100 ? 6.738 -9.56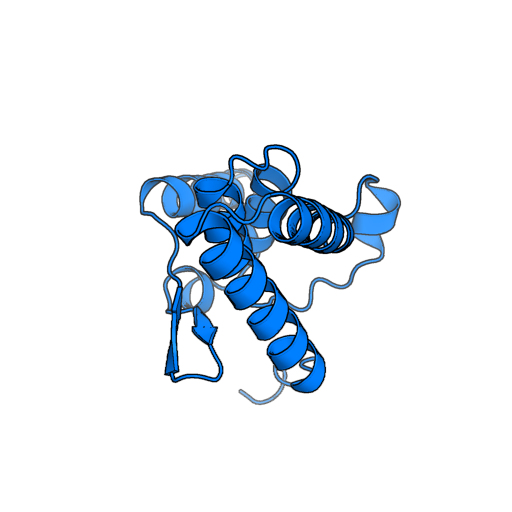4 -0.611 1.00 89.19 100 LEU A O 1
ATOM 783 N N . HIS A 1 101 ? 5.339 -11.175 0.126 1.00 87.06 101 HIS A N 1
ATOM 784 C CA . HIS A 1 101 ? 5.469 -10.926 1.556 1.00 87.06 101 HIS A CA 1
ATOM 785 C C . HIS A 1 101 ? 6.384 -11.963 2.215 1.00 87.06 101 HIS A C 1
ATOM 787 O O . HIS A 1 101 ? 6.611 -13.055 1.682 1.00 87.06 101 HIS A O 1
ATOM 793 N N . TYR A 1 102 ? 6.868 -11.657 3.418 1.00 85.69 102 TYR A N 1
ATOM 794 C CA . TYR A 1 102 ? 7.736 -12.538 4.201 1.00 85.69 102 TYR A CA 1
ATOM 795 C C . TYR A 1 102 ? 7.108 -13.909 4.514 1.00 85.69 102 TYR A C 1
ATOM 797 O O . TYR A 1 102 ? 7.822 -14.900 4.655 1.00 85.69 102 TYR A O 1
ATOM 805 N N . ASP A 1 103 ? 5.778 -13.990 4.611 1.00 84.38 103 ASP A N 1
ATOM 806 C CA . ASP A 1 103 ? 5.051 -15.235 4.890 1.00 84.38 103 ASP A CA 1
ATOM 807 C C . ASP A 1 103 ? 4.802 -16.104 3.638 1.00 84.38 103 ASP A C 1
ATOM 809 O O . ASP A 1 103 ? 4.186 -17.168 3.731 1.00 84.38 103 ASP A O 1
ATOM 813 N N . GLY A 1 104 ? 5.284 -15.669 2.468 1.00 86.12 104 GLY A N 1
ATOM 814 C CA . GLY A 1 104 ? 5.104 -16.346 1.184 1.00 86.12 104 GLY A CA 1
ATOM 815 C C . GLY A 1 104 ? 3.782 -16.030 0.479 1.00 86.12 104 GLY A C 1
ATOM 816 O O . GLY A 1 104 ? 3.559 -16.517 -0.632 1.00 86.12 104 GLY A O 1
ATOM 817 N N . THR A 1 105 ? 2.908 -15.215 1.077 1.00 91.12 105 THR A N 1
ATOM 818 C CA . THR A 1 105 ? 1.760 -14.642 0.366 1.00 91.12 105 THR A CA 1
ATOM 819 C C . THR A 1 105 ? 2.214 -13.523 -0.570 1.00 91.12 105 THR A C 1
ATOM 821 O O . THR A 1 105 ? 3.380 -13.120 -0.569 1.00 91.12 105 THR A O 1
ATOM 824 N N . PHE A 1 106 ? 1.315 -13.033 -1.423 1.00 93.12 106 PHE A N 1
ATOM 825 C CA . PHE A 1 106 ? 1.645 -11.939 -2.325 1.00 93.12 106 PHE A CA 1
ATOM 826 C C . PHE A 1 106 ? 0.455 -11.040 -2.626 1.00 93.12 106 PHE A C 1
ATOM 828 O O . PHE A 1 106 ? -0.698 -11.479 -2.629 1.00 93.12 106 PHE A O 1
ATOM 835 N N . ASP A 1 107 ? 0.771 -9.799 -2.966 1.00 94.94 107 ASP A N 1
ATOM 836 C CA . ASP A 1 107 ? -0.153 -8.838 -3.539 1.00 94.94 107 ASP A CA 1
ATOM 837 C C . ASP A 1 107 ? 0.096 -8.662 -5.042 1.00 94.94 107 ASP A C 1
ATOM 839 O O . ASP A 1 107 ? 1.209 -8.786 -5.549 1.00 94.94 107 ASP A O 1
ATOM 843 N N . ALA A 1 108 ? -0.969 -8.357 -5.777 1.00 95.56 108 ALA A N 1
ATOM 844 C CA . ALA A 1 108 ? -0.900 -7.940 -7.171 1.00 95.56 108 ALA A CA 1
ATOM 845 C C . ALA A 1 108 ? -1.889 -6.798 -7.400 1.00 95.56 108 ALA A C 1
ATOM 847 O O . ALA A 1 108 ? -2.936 -6.730 -6.747 1.00 95.56 108 ALA A O 1
ATOM 848 N N . LEU A 1 109 ? -1.575 -5.908 -8.343 1.00 95.44 109 LEU A N 1
ATOM 849 C CA . LEU A 1 109 ? -2.492 -4.835 -8.706 1.00 95.44 109 LEU A CA 1
ATOM 850 C C . LEU A 1 109 ? -3.704 -5.379 -9.461 1.00 95.44 109 LEU A C 1
ATOM 852 O O . LEU A 1 109 ? -3.598 -6.196 -10.379 1.00 95.44 109 LEU A O 1
ATOM 856 N N . LEU A 1 110 ? -4.873 -4.828 -9.145 1.00 95.12 110 LEU A N 1
ATOM 857 C CA . LEU A 1 110 ? -6.073 -5.045 -9.943 1.00 95.12 110 LEU A CA 1
ATOM 858 C C . LEU A 1 110 ? -5.865 -4.540 -11.377 1.00 95.12 110 LEU A C 1
ATOM 860 O O . LEU A 1 110 ? -5.248 -3.498 -11.610 1.00 95.12 110 LEU A O 1
ATOM 864 N N . LYS A 1 111 ? -6.491 -5.205 -12.356 1.00 95.81 111 LYS A N 1
ATOM 865 C CA . LYS A 1 111 ? -6.424 -4.820 -13.781 1.00 95.81 111 LYS A CA 1
ATOM 866 C C . LYS A 1 111 ? -6.759 -3.343 -14.026 1.00 95.81 111 LYS A C 1
ATOM 868 O O . LYS A 1 111 ? -6.141 -2.685 -14.866 1.00 95.81 111 LYS A O 1
ATOM 873 N N . ALA A 1 112 ? -7.736 -2.813 -13.292 1.00 95.44 112 ALA A N 1
ATOM 874 C CA . ALA A 1 112 ? -8.145 -1.417 -13.398 1.00 95.44 112 ALA A CA 1
ATOM 875 C C . ALA A 1 112 ? -7.071 -0.435 -12.904 1.00 95.44 112 ALA A C 1
ATOM 877 O O . ALA A 1 112 ? -7.044 0.703 -13.367 1.00 95.44 112 ALA A O 1
A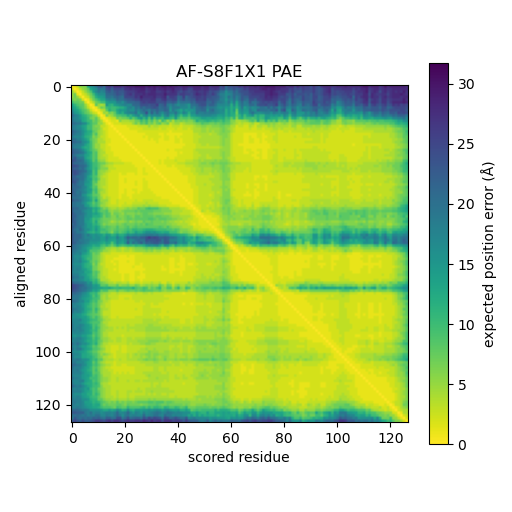TOM 878 N N . ASP A 1 113 ? -6.216 -0.841 -11.969 1.00 95.69 113 ASP A N 1
ATOM 879 C CA . ASP A 1 113 ? -5.129 -0.026 -11.426 1.00 95.69 113 ASP A CA 1
ATOM 880 C C . ASP A 1 113 ? -3.853 -0.183 -12.265 1.00 95.69 113 ASP A C 1
ATOM 882 O O . ASP A 1 113 ? -3.262 0.828 -12.637 1.00 95.69 113 ASP A O 1
ATOM 886 N N . LEU A 1 114 ? -3.551 -1.395 -12.750 1.00 95.38 114 LEU A N 1
ATOM 887 C CA . LEU A 1 114 ? -2.537 -1.617 -13.794 1.00 95.38 114 LEU A CA 1
ATOM 888 C C . LEU A 1 114 ? -2.765 -0.717 -15.013 1.00 95.38 114 LEU A C 1
ATOM 890 O O . LEU A 1 114 ? -1.851 -0.047 -15.488 1.00 95.38 114 LEU A O 1
ATOM 894 N N . THR A 1 115 ? -4.012 -0.645 -15.488 1.00 94.94 115 THR A N 1
ATOM 895 C CA . THR A 1 115 ? -4.381 0.216 -16.621 1.00 94.94 115 THR A CA 1
ATOM 896 C C . THR A 1 115 ? -4.084 1.692 -16.332 1.00 94.94 115 THR A C 1
ATOM 898 O O . THR A 1 115 ? -3.644 2.410 -17.228 1.00 94.94 115 THR A O 1
ATOM 901 N N . LYS A 1 116 ? -4.302 2.161 -15.094 1.00 93.75 116 LYS A N 1
ATOM 902 C CA . LYS A 1 116 ? -3.983 3.544 -14.701 1.00 93.75 116 LYS A CA 1
ATOM 903 C C . LYS A 1 116 ? -2.475 3.778 -14.702 1.00 93.75 116 LYS A C 1
ATOM 905 O O . LYS A 1 116 ? -2.038 4.772 -15.274 1.00 93.75 116 LYS A O 1
ATOM 910 N N . CYS A 1 117 ? -1.697 2.859 -14.131 1.00 93.69 117 CYS A N 1
ATOM 911 C CA . CYS A 1 117 ? -0.238 2.952 -14.106 1.00 93.69 117 CYS A CA 1
ATOM 912 C C . CYS A 1 117 ? 0.352 2.987 -15.526 1.00 93.69 117 CYS A C 1
ATOM 914 O O . CYS A 1 117 ? 1.163 3.859 -15.829 1.00 93.69 117 CYS A O 1
ATOM 916 N N . VAL A 1 118 ? -0.108 2.109 -16.425 1.00 92.19 118 VAL A N 1
ATOM 917 C CA . VAL A 1 118 ? 0.352 2.074 -17.826 1.00 92.19 118 VAL A CA 1
ATOM 918 C C . VAL A 1 118 ? -0.017 3.358 -18.572 1.00 92.19 118 VAL A C 1
ATOM 920 O O . VAL A 1 118 ? 0.856 3.982 -19.169 1.00 92.19 118 VAL A O 1
ATOM 923 N N . ARG A 1 119 ? -1.276 3.811 -18.492 1.00 91.38 119 ARG A N 1
ATOM 924 C CA . ARG A 1 119 ? -1.704 5.070 -19.134 1.00 91.38 119 ARG A CA 1
ATOM 925 C C . ARG A 1 119 ? -0.944 6.284 -18.602 1.00 91.38 119 ARG A C 1
ATOM 927 O O . ARG A 1 119 ? -0.633 7.195 -19.366 1.00 91.38 119 ARG A O 1
ATOM 934 N N . GLY A 1 120 ? -0.648 6.296 -17.301 1.00 86.62 120 GLY A N 1
ATOM 935 C CA . GLY A 1 120 ? 0.172 7.327 -16.671 1.00 86.62 120 GLY A CA 1
ATOM 936 C C . GLY A 1 120 ? 1.550 7.416 -17.320 1.00 86.62 120 GLY A C 1
ATOM 937 O O . GLY A 1 120 ? 1.959 8.500 -17.721 1.00 86.62 120 GLY A O 1
ATOM 938 N N . ARG A 1 121 ? 2.216 6.272 -17.520 1.00 86.00 121 ARG A N 1
ATOM 939 C CA . ARG A 1 121 ? 3.525 6.188 -18.188 1.00 86.00 121 ARG A CA 1
ATOM 940 C C . ARG A 1 121 ? 3.486 6.638 -19.645 1.00 86.00 121 ARG A C 1
ATOM 942 O O . ARG A 1 121 ? 4.347 7.406 -20.062 1.00 86.00 121 ARG A O 1
ATOM 949 N N . GLU A 1 122 ? 2.492 6.186 -20.410 1.00 85.31 122 GLU A N 1
ATOM 950 C CA . GLU A 1 122 ? 2.368 6.526 -21.836 1.00 85.31 122 GLU A CA 1
ATOM 951 C C . GLU A 1 122 ? 2.274 8.036 -22.078 1.00 85.31 122 GLU A C 1
ATOM 953 O O . GLU A 1 122 ? 2.780 8.541 -23.081 1.00 85.31 122 GLU A O 1
ATOM 958 N N . LYS A 1 123 ? 1.644 8.769 -21.152 1.00 77.06 123 LYS A N 1
ATOM 959 C CA . LYS A 1 123 ? 1.530 10.228 -21.234 1.00 77.06 123 LYS A CA 1
ATOM 960 C C . LYS A 1 123 ? 2.896 10.924 -21.215 1.00 77.06 123 LYS A C 1
ATOM 962 O O . LYS A 1 123 ? 3.031 11.964 -21.849 1.00 77.06 123 LYS A O 1
ATOM 967 N N . TYR A 1 124 ? 3.888 10.355 -20.529 1.00 61.09 124 TYR A N 1
ATOM 968 C CA . TYR A 1 124 ? 5.249 10.896 -20.475 1.00 61.09 124 TYR A CA 1
ATOM 969 C C . TYR A 1 124 ? 6.139 10.402 -21.619 1.00 61.09 124 TYR A C 1
ATOM 971 O O . TYR A 1 124 ? 7.072 11.097 -21.986 1.00 61.09 124 TYR A O 1
ATOM 979 N N . SER A 1 125 ? 5.863 9.228 -22.200 1.00 59.41 125 SER A N 1
ATOM 980 C CA . SER A 1 125 ? 6.663 8.690 -23.313 1.00 59.41 125 SER A CA 1
ATOM 981 C C . SER A 1 125 ? 6.266 9.229 -24.692 1.00 59.41 125 SER A C 1
ATOM 983 O O . SER A 1 125 ? 6.985 9.005 -25.659 1.00 59.41 125 SER A O 1
ATOM 985 N N . ARG A 1 126 ? 5.083 9.847 -24.815 1.00 55.53 126 ARG A N 1
ATOM 986 C CA . ARG A 1 126 ? 4.581 10.466 -26.059 1.00 55.53 126 ARG A CA 1
ATOM 987 C C . ARG A 1 126 ? 4.749 11.994 -26.091 1.00 55.53 126 ARG A C 1
ATOM 989 O O . ARG A 1 126 ? 4.261 12.616 -27.032 1.00 55.53 126 ARG A O 1
ATOM 996 N N . ALA A 1 127 ? 5.365 12.570 -25.060 1.00 46.28 127 ALA A N 1
ATOM 997 C CA . ALA A 1 127 ? 5.714 13.987 -24.955 1.00 46.28 127 ALA A CA 1
ATOM 998 C C . ALA A 1 127 ? 7.190 14.184 -25.316 1.00 46.28 127 ALA A C 1
ATOM 1000 O O . ALA A 1 127 ? 7.497 15.244 -25.899 1.00 46.28 127 ALA A O 1
#

pLDDT: mean 83.12, std 17.29, range [28.48, 98.0]

Radius of gyration: 14.84 Å; Cα contacts (8 Å, |Δi|>4): 117; chains: 1; bounding box: 38×35×43 Å

Nearest PDB structures (foldseek):
  2nsf-assembly1_A  TM=2.073E-01  e=4.205E+00  Corynebacterium glutamicum

Solvent-accessible surface area (backbone atoms only — not comparable to full-atom values): 7482 Å² total; per-residue (Å²): 144,82,84,87,73,87,74,74,60,70,71,58,51,57,53,49,49,53,50,53,51,48,34,54,50,20,61,75,70,66,38,61,70,61,26,52,55,41,51,53,55,57,46,70,78,50,72,92,45,72,71,54,51,73,67,50,76,78,67,80,53,55,60,31,42,46,46,34,54,48,20,64,75,73,64,40,72,76,47,31,63,56,22,43,53,55,42,36,70,38,56,69,69,62,58,76,33,74,29,74,44,96,88,71,51,68,35,66,63,52,70,76,53,49,52,49,23,53,54,57,44,50,62,66,76,78,106

Secondary structure (DSSP, 8-state):
--SS-SS--HHHHHHHHHHHHHHHHHHHHT-HHHHHHHHHHHHHTS-SSHHHHHHS-----THHHHHHHHHHHHT-TTHHHHHHHHHHHS-HHHHHS-EE-TTS-EE---HHHHHHHHHHHHHHHT-

Sequence (127 aa):
LYALYHSYDPGDDVTHDRLSYRIRLAHKYGIADILKESIQALETCYPTSLVEWNRLNPAYTTRAITDVNLARLTGTGAVLPAALYVCSQLPVEVLLGPALHYDGTFDALLKADLTKCVRGREKYSRA